Protein AF-A0A412KKR0-F1 (afdb_monomer_lite)

Structure (mmCIF, N/CA/C/O backbone):
data_AF-A0A412KKR0-F1
#
_entry.id   AF-A0A412KKR0-F1
#
loop_
_atom_site.group_PDB
_atom_site.id
_atom_site.type_symbol
_atom_site.label_atom_id
_atom_site.label_alt_id
_atom_site.label_comp_id
_atom_site.label_asym_id
_atom_site.label_entity_id
_atom_site.label_seq_id
_atom_site.pdbx_PDB_ins_code
_atom_site.Cartn_x
_atom_site.Cartn_y
_atom_site.Cartn_z
_atom_site.occupancy
_atom_site.B_iso_or_equiv
_atom_site.auth_seq_id
_atom_site.auth_comp_id
_atom_site.auth_asym_id
_atom_site.auth_atom_id
_atom_site.pdbx_PDB_model_num
ATOM 1 N N . MET A 1 1 ? 2.987 29.071 -10.015 1.00 32.66 1 MET A N 1
ATOM 2 C CA . MET A 1 1 ? 2.253 28.096 -9.187 1.00 32.66 1 MET A CA 1
ATOM 3 C C . MET A 1 1 ? 3.279 27.291 -8.427 1.00 32.66 1 MET A C 1
ATOM 5 O O . MET A 1 1 ? 4.051 26.559 -9.038 1.00 32.66 1 MET A O 1
ATOM 9 N N . ASP A 1 2 ? 3.352 27.561 -7.133 1.00 33.97 2 ASP A N 1
ATOM 10 C CA . ASP A 1 2 ? 4.391 27.112 -6.222 1.00 33.97 2 ASP A CA 1
ATOM 11 C C . ASP A 1 2 ? 4.512 25.592 -6.132 1.00 33.97 2 ASP A C 1
ATOM 13 O O . ASP A 1 2 ? 3.532 24.847 -6.213 1.00 33.97 2 ASP A O 1
ATOM 17 N N . ARG A 1 3 ? 5.767 25.151 -6.001 1.00 41.53 3 ARG A N 1
ATOM 18 C CA . ARG A 1 3 ? 6.169 23.766 -5.767 1.00 41.53 3 ARG A CA 1
ATOM 19 C C . ARG A 1 3 ? 5.465 23.287 -4.499 1.00 41.53 3 ARG A C 1
ATOM 21 O O . ARG A 1 3 ? 5.873 23.653 -3.404 1.00 41.53 3 ARG A O 1
ATOM 28 N N . LYS A 1 4 ? 4.385 22.520 -4.687 1.00 42.19 4 LYS A N 1
ATOM 29 C CA . LYS A 1 4 ? 3.651 21.818 -3.630 1.00 42.19 4 LYS A CA 1
ATOM 30 C C . LYS A 1 4 ? 4.657 21.191 -2.674 1.00 42.19 4 LYS A C 1
ATOM 32 O O . LYS A 1 4 ? 5.551 20.489 -3.142 1.00 42.19 4 LYS A O 1
ATOM 37 N N . GLU A 1 5 ? 4.488 21.460 -1.383 1.00 44.59 5 GLU A N 1
ATOM 38 C CA . GLU A 1 5 ? 5.182 20.769 -0.302 1.00 44.59 5 GLU A CA 1
ATOM 39 C C . GLU A 1 5 ? 5.270 19.280 -0.651 1.00 44.59 5 GLU A C 1
ATOM 41 O O . GLU A 1 5 ? 4.252 18.600 -0.823 1.00 44.59 5 GLU A O 1
ATOM 46 N N . GLU A 1 6 ? 6.494 18.795 -0.867 1.00 52.41 6 GLU A N 1
ATOM 47 C CA . GLU A 1 6 ? 6.760 17.373 -1.035 1.00 52.41 6 GLU A CA 1
ATOM 48 C C . GLU A 1 6 ? 6.427 16.725 0.309 1.00 52.41 6 GLU A C 1
ATOM 50 O O . GLU A 1 6 ? 7.259 16.662 1.211 1.00 52.41 6 GLU A O 1
ATOM 55 N N . TYR A 1 7 ? 5.173 16.299 0.474 1.00 55.97 7 TYR A N 1
ATOM 56 C CA . TYR A 1 7 ? 4.777 15.453 1.588 1.00 55.97 7 TYR A CA 1
ATOM 57 C C . TYR A 1 7 ? 5.663 14.214 1.534 1.00 55.97 7 TYR A C 1
ATOM 59 O O . TYR A 1 7 ? 5.464 13.333 0.696 1.00 55.97 7 TYR A O 1
ATOM 67 N N . LYS A 1 8 ? 6.673 14.178 2.403 1.00 64.31 8 LYS A N 1
ATOM 68 C CA . LYS A 1 8 ? 7.552 13.032 2.566 1.00 64.31 8 LYS A CA 1
ATOM 69 C C . LYS A 1 8 ? 6.696 11.883 3.083 1.00 64.31 8 LYS A C 1
ATOM 71 O O . LYS A 1 8 ? 6.265 11.877 4.232 1.00 64.31 8 LYS A O 1
ATOM 76 N N . ILE A 1 9 ? 6.370 10.957 2.196 1.00 75.69 9 ILE A N 1
ATOM 77 C CA . ILE A 1 9 ? 5.611 9.763 2.543 1.00 75.69 9 ILE A CA 1
ATOM 78 C C . ILE A 1 9 ? 6.614 8.759 3.087 1.00 75.69 9 ILE A C 1
ATOM 80 O O . ILE A 1 9 ? 7.559 8.389 2.396 1.00 75.69 9 ILE A O 1
ATOM 84 N N . GLU A 1 10 ? 6.423 8.357 4.341 1.00 84.38 10 GLU A N 1
ATOM 85 C CA . GLU A 1 10 ? 7.290 7.366 4.964 1.00 84.38 10 GLU A CA 1
ATOM 86 C C . GLU A 1 10 ? 7.245 6.039 4.209 1.00 84.38 10 GLU A C 1
ATOM 88 O O . GLU A 1 10 ? 6.179 5.562 3.791 1.00 84.38 10 GLU A O 1
ATOM 93 N N . ASN A 1 11 ? 8.421 5.425 4.094 1.00 88.19 11 ASN A N 1
ATOM 94 C CA . ASN A 1 11 ? 8.540 4.076 3.583 1.00 88.19 11 ASN A CA 1
ATOM 95 C C . ASN A 1 11 ? 7.870 3.103 4.551 1.00 88.19 11 ASN A C 1
ATOM 97 O O . ASN A 1 11 ? 8.144 3.093 5.751 1.00 88.19 11 ASN A O 1
ATOM 101 N N . LEU A 1 12 ? 6.991 2.273 4.000 1.00 93.69 12 LEU A N 1
ATOM 102 C CA . LEU A 1 12 ? 6.396 1.145 4.696 1.00 93.69 12 LEU A CA 1
ATOM 103 C C . LEU A 1 12 ? 7.019 -0.140 4.174 1.00 93.69 12 LEU A C 1
ATOM 105 O O . LEU A 1 12 ? 7.372 -0.230 2.996 1.00 93.69 12 LEU A O 1
ATOM 109 N N . THR A 1 13 ? 7.089 -1.154 5.031 1.00 95.62 13 THR A N 1
ATOM 110 C CA . THR A 1 13 ? 7.453 -2.495 4.570 1.00 95.62 13 THR A CA 1
ATOM 111 C C . THR A 1 13 ? 6.380 -3.041 3.631 1.00 95.62 13 THR A C 1
ATOM 113 O O . THR A 1 13 ? 5.199 -2.703 3.763 1.00 95.62 13 THR A O 1
ATOM 116 N N . MET A 1 14 ? 6.745 -3.948 2.723 1.00 95.62 14 MET A N 1
ATOM 117 C CA . MET A 1 14 ? 5.781 -4.628 1.848 1.00 95.62 14 MET A CA 1
ATOM 118 C C . MET A 1 14 ? 4.661 -5.290 2.659 1.00 95.62 14 MET A C 1
ATOM 120 O O . MET A 1 14 ? 3.494 -5.259 2.276 1.00 95.62 14 MET A O 1
ATOM 124 N N . LEU A 1 15 ? 5.004 -5.815 3.836 1.00 96.50 15 LEU A N 1
ATOM 125 C CA . LEU A 1 15 ? 4.060 -6.424 4.765 1.00 96.50 15 LEU A CA 1
ATOM 126 C C . LEU A 1 15 ? 3.0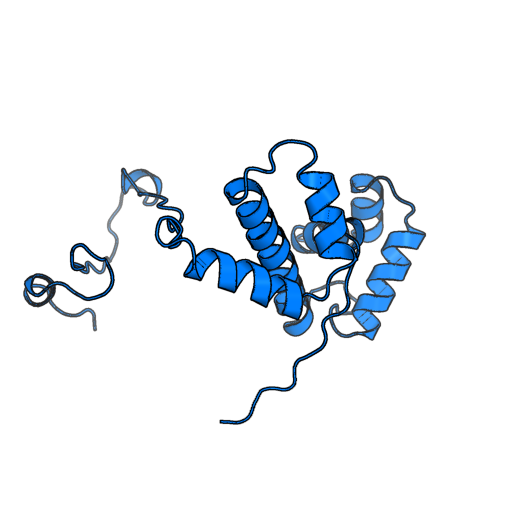89 -5.402 5.385 1.00 96.50 15 LEU A C 1
ATOM 128 O O . LEU A 1 15 ? 1.894 -5.665 5.481 1.00 96.50 15 LEU A O 1
ATOM 132 N N . GLN A 1 16 ? 3.571 -4.218 5.765 1.00 97.25 16 GLN A N 1
ATOM 133 C CA . GLN A 1 16 ? 2.716 -3.133 6.259 1.00 97.25 16 GLN A CA 1
ATOM 134 C C . GLN A 1 16 ? 1.774 -2.606 5.172 1.00 97.25 16 GLN A C 1
ATOM 136 O O . GLN A 1 16 ? 0.594 -2.374 5.438 1.00 97.25 16 GLN A O 1
ATOM 141 N N . ILE A 1 17 ? 2.265 -2.470 3.936 1.00 96.81 17 ILE A N 1
ATOM 142 C CA . ILE A 1 17 ? 1.428 -2.108 2.785 1.00 96.81 17 ILE A CA 1
ATOM 143 C C . ILE A 1 17 ? 0.365 -3.188 2.559 1.00 96.81 17 ILE A C 1
ATOM 145 O O . ILE A 1 17 ? -0.807 -2.861 2.370 1.00 96.81 17 ILE A O 1
ATOM 149 N N . GLN A 1 18 ? 0.736 -4.467 2.671 1.00 97.06 18 GLN A N 1
ATOM 150 C CA . GLN A 1 18 ? -0.203 -5.581 2.569 1.00 97.06 18 GLN A CA 1
ATOM 151 C C . GLN A 1 18 ? -1.307 -5.505 3.633 1.00 97.06 18 GLN A C 1
ATOM 153 O O . GLN A 1 18 ? -2.469 -5.739 3.304 1.00 97.06 18 GLN A O 1
ATOM 158 N N . TYR A 1 19 ? -1.000 -5.117 4.877 1.00 98.19 19 TYR A N 1
ATOM 159 C CA . TYR A 1 19 ? -2.034 -4.914 5.900 1.00 98.19 19 TYR A CA 1
ATOM 160 C C . TYR A 1 19 ? -3.073 -3.876 5.467 1.00 98.19 19 TYR A C 1
ATOM 162 O O . TYR A 1 19 ? -4.268 -4.105 5.639 1.00 98.19 19 TYR A O 1
ATOM 170 N N . LEU A 1 20 ? -2.633 -2.754 4.887 1.00 97.44 20 LEU A N 1
ATOM 171 C CA . LEU A 1 20 ? -3.528 -1.699 4.403 1.00 97.44 20 LEU A CA 1
ATOM 172 C C . LEU A 1 20 ? -4.345 -2.154 3.188 1.00 97.44 20 LEU A C 1
ATOM 174 O O . LEU A 1 20 ? -5.541 -1.875 3.120 1.00 97.44 20 LEU A O 1
ATOM 178 N N . ILE A 1 21 ? -3.732 -2.888 2.254 1.00 97.06 21 ILE A N 1
ATOM 179 C CA . ILE A 1 21 ? -4.429 -3.470 1.098 1.00 97.06 21 ILE A CA 1
ATOM 180 C C . ILE A 1 21 ? -5.536 -4.417 1.567 1.00 97.06 21 ILE A C 1
ATOM 182 O O . ILE A 1 21 ? -6.665 -4.332 1.086 1.00 97.06 21 ILE A O 1
ATOM 186 N N . GLU A 1 22 ? -5.233 -5.308 2.512 1.00 97.06 22 GLU A N 1
ATOM 187 C CA . GLU A 1 22 ? -6.216 -6.247 3.048 1.00 97.06 22 GLU A CA 1
ATOM 188 C C . GLU A 1 22 ? -7.303 -5.537 3.851 1.00 97.06 22 GLU A C 1
ATOM 190 O O . GLU A 1 22 ? -8.481 -5.826 3.660 1.00 97.06 22 GLU A O 1
ATOM 195 N N . LEU A 1 23 ? -6.947 -4.533 4.656 1.00 97.31 23 LEU A N 1
ATOM 196 C CA . LEU A 1 23 ? -7.923 -3.698 5.353 1.00 97.31 23 LEU A CA 1
ATOM 197 C C . LEU A 1 23 ? -8.870 -2.984 4.380 1.00 97.31 23 LEU A C 1
ATOM 199 O O . LEU A 1 23 ? -10.067 -2.885 4.653 1.00 97.31 23 LEU A O 1
ATOM 203 N N . ASN A 1 24 ? -8.359 -2.505 3.243 1.00 95.69 24 ASN A N 1
ATOM 204 C CA . ASN A 1 24 ? -9.145 -1.810 2.225 1.00 95.69 24 ASN A CA 1
ATOM 205 C C . ASN A 1 24 ? -10.131 -2.735 1.490 1.00 95.69 24 ASN A C 1
ATOM 207 O O . ASN A 1 24 ? -11.138 -2.254 0.982 1.00 95.69 24 ASN A O 1
ATOM 211 N N . LYS A 1 25 ? -9.873 -4.048 1.450 1.00 94.31 25 LYS A N 1
ATOM 212 C CA . LYS A 1 25 ? -10.785 -5.044 0.857 1.00 94.31 25 LYS A CA 1
ATOM 213 C C . LYS A 1 25 ? -11.930 -5.449 1.791 1.00 94.31 25 LYS A C 1
ATOM 215 O O . LYS A 1 25 ? -12.901 -6.040 1.333 1.00 94.31 25 LYS A O 1
ATOM 220 N N . LEU A 1 26 ? -11.816 -5.187 3.094 1.00 93.00 26 LEU A N 1
ATOM 221 C CA . LEU A 1 26 ? -12.836 -5.574 4.068 1.00 93.00 26 LEU A CA 1
ATOM 222 C C . LEU A 1 26 ? -13.999 -4.576 4.076 1.00 93.00 26 LEU A C 1
ATOM 224 O O . LEU A 1 26 ? -13.803 -3.407 4.406 1.00 93.00 26 LEU A O 1
ATOM 228 N N . GLU A 1 27 ? -15.214 -5.060 3.820 1.00 84.06 27 GLU A N 1
ATOM 229 C CA . GLU A 1 27 ? -16.450 -4.272 3.956 1.00 84.06 27 GLU A CA 1
ATOM 230 C C . GLU A 1 27 ? -16.766 -3.929 5.418 1.00 84.06 27 GLU A C 1
ATOM 232 O O . GLU A 1 27 ? -17.259 -2.848 5.724 1.00 84.06 27 GLU A O 1
ATOM 237 N N . LYS A 1 28 ? -16.463 -4.846 6.346 1.00 85.56 28 LYS A N 1
ATOM 238 C CA . LYS A 1 28 ? -16.689 -4.672 7.787 1.00 85.56 28 LYS A CA 1
ATOM 239 C C . LYS A 1 28 ? -15.359 -4.676 8.528 1.00 85.56 28 LYS A C 1
ATOM 241 O O . LYS A 1 28 ? -14.575 -5.612 8.396 1.00 85.56 28 LYS A O 1
ATOM 246 N N . LYS A 1 29 ? -15.125 -3.657 9.359 1.00 88.44 29 LYS A N 1
ATOM 247 C CA . LYS A 1 29 ? -13.864 -3.503 10.110 1.00 88.44 29 LYS A CA 1
ATOM 248 C C . LYS A 1 29 ? -13.831 -4.257 11.444 1.00 88.44 29 LYS A C 1
ATOM 250 O O . LYS A 1 29 ? -12.764 -4.470 12.022 1.00 88.44 29 LYS A O 1
ATOM 255 N N . LYS A 1 30 ? -14.984 -4.725 11.937 1.00 89.06 30 LYS A N 1
ATOM 256 C CA . LYS A 1 30 ? -15.067 -5.514 13.175 1.00 89.06 30 LYS A CA 1
ATOM 257 C C . LYS A 1 30 ? -14.275 -6.818 13.022 1.00 89.06 30 LYS A C 1
ATOM 259 O O . LYS A 1 30 ? -14.606 -7.652 12.190 1.00 89.06 30 LYS A O 1
ATOM 264 N N . GLY A 1 31 ? -13.242 -6.996 13.844 1.00 91.12 31 GLY A N 1
ATOM 265 C CA . GLY A 1 31 ? -12.361 -8.169 13.784 1.00 91.12 31 GLY A CA 1
ATOM 266 C C . GLY A 1 31 ? -11.278 -8.112 12.697 1.00 91.12 31 GLY A C 1
ATOM 267 O O . GLY A 1 31 ? -10.517 -9.073 12.575 1.00 91.12 31 GLY A O 1
ATOM 268 N N . ALA A 1 32 ? -11.151 -6.997 11.965 1.00 94.50 32 ALA A N 1
ATOM 269 C CA . ALA A 1 32 ? -10.199 -6.846 10.863 1.00 94.50 32 ALA A CA 1
ATOM 270 C C . ALA A 1 32 ? -8.755 -7.160 11.274 1.00 94.50 32 ALA A C 1
ATOM 272 O O . ALA A 1 32 ? -8.070 -7.902 10.579 1.00 94.50 32 ALA A O 1
ATOM 273 N N . VAL A 1 33 ? -8.307 -6.676 12.438 1.00 96.06 33 VAL A N 1
ATOM 274 C CA . VAL A 1 33 ? -6.938 -6.909 12.933 1.00 96.06 33 VAL A CA 1
ATOM 275 C C . VAL A 1 33 ? -6.630 -8.402 13.056 1.00 96.06 33 VAL A C 1
ATOM 277 O O . VAL A 1 33 ? -5.582 -8.854 12.605 1.00 96.06 33 VAL A O 1
ATOM 280 N N . ARG A 1 34 ? -7.558 -9.188 13.619 1.00 96.06 34 ARG A N 1
ATOM 281 C CA . ARG A 1 34 ? -7.399 -10.642 13.764 1.00 96.06 34 ARG A CA 1
ATOM 282 C C . ARG A 1 34 ? -7.366 -11.335 12.403 1.00 96.06 34 ARG A C 1
ATOM 284 O O . ARG A 1 34 ? -6.524 -12.202 12.196 1.00 96.06 34 ARG A O 1
ATOM 291 N N . MET A 1 35 ? -8.257 -10.949 11.491 1.00 95.88 35 MET A N 1
ATOM 292 C CA . MET A 1 35 ? -8.320 -11.531 10.147 1.00 95.88 35 MET A CA 1
ATOM 293 C C . MET A 1 35 ? -7.050 -11.243 9.342 1.00 95.88 35 MET A C 1
ATOM 295 O O . MET A 1 35 ? -6.487 -12.150 8.737 1.00 95.88 35 MET A O 1
ATOM 299 N N . ILE A 1 36 ? -6.574 -9.998 9.372 1.00 97.06 36 ILE A N 1
ATOM 300 C CA . ILE A 1 36 ? -5.365 -9.570 8.660 1.00 97.06 36 ILE A CA 1
ATOM 301 C C . ILE A 1 36 ? -4.129 -10.234 9.264 1.00 97.06 36 ILE A C 1
ATOM 303 O O . ILE A 1 36 ? -3.293 -10.736 8.521 1.00 97.06 36 ILE A O 1
ATOM 307 N N . ALA A 1 37 ? -4.037 -10.318 10.594 1.00 97.12 37 ALA A N 1
ATOM 308 C CA . ALA A 1 37 ? -2.946 -11.021 11.264 1.00 97.12 37 ALA A CA 1
ATOM 309 C C . ALA A 1 37 ? -2.865 -12.495 10.835 1.00 97.12 37 ALA A C 1
ATOM 311 O O . ALA A 1 37 ? -1.795 -12.962 10.451 1.00 97.12 37 ALA A O 1
ATOM 312 N N . ALA A 1 38 ? -4.006 -13.194 10.809 1.00 95.81 38 ALA A N 1
ATOM 313 C CA . ALA A 1 38 ? -4.078 -14.571 10.328 1.00 95.81 38 ALA A CA 1
ATOM 314 C C . ALA A 1 38 ? -3.686 -14.687 8.845 1.00 95.81 38 ALA A C 1
ATOM 316 O O . ALA A 1 38 ? -2.887 -15.547 8.488 1.00 95.81 38 ALA A O 1
ATOM 317 N N . LYS A 1 39 ? -4.196 -13.794 7.985 1.00 95.31 39 LYS A N 1
ATOM 318 C CA . LYS A 1 39 ? -3.917 -13.807 6.540 1.00 95.31 39 LYS A CA 1
ATOM 319 C C . LYS A 1 39 ? -2.452 -13.523 6.210 1.00 95.31 39 LYS A C 1
ATOM 321 O O . LYS A 1 39 ? -1.920 -14.086 5.260 1.00 95.31 39 LYS A O 1
ATOM 326 N N . CYS A 1 40 ? -1.809 -12.655 6.981 1.00 94.31 40 CYS A N 1
ATOM 327 C CA . CYS A 1 40 ? -0.413 -12.284 6.784 1.00 94.31 40 CYS A CA 1
ATOM 328 C C . CYS A 1 40 ? 0.571 -13.142 7.596 1.00 94.31 40 CYS A C 1
ATOM 330 O O . CYS A 1 40 ? 1.770 -12.897 7.513 1.00 94.31 40 CYS A O 1
ATOM 332 N N . GLY A 1 41 ? 0.095 -14.122 8.375 1.00 94.94 41 GLY A N 1
ATOM 333 C CA . GLY A 1 41 ? 0.952 -15.019 9.159 1.00 94.94 41 GLY A CA 1
ATOM 334 C C . GLY A 1 41 ? 1.718 -14.322 10.289 1.00 94.94 41 GLY A C 1
ATOM 335 O O . GLY A 1 41 ? 2.856 -14.685 10.575 1.00 94.94 41 GLY A O 1
ATOM 336 N N . VAL A 1 42 ? 1.123 -13.303 10.914 1.00 96.38 42 VAL A N 1
ATOM 337 C CA . VAL A 1 42 ? 1.764 -12.471 11.948 1.00 96.38 42 VAL A CA 1
ATOM 338 C C . VAL A 1 42 ? 0.942 -12.389 13.227 1.00 96.38 42 VAL A C 1
ATOM 340 O O . VAL A 1 42 ? -0.239 -12.733 13.268 1.00 96.38 42 VAL A O 1
ATOM 343 N N . ASN A 1 43 ? 1.550 -11.861 14.287 1.00 95.88 43 ASN A N 1
ATOM 344 C CA . ASN A 1 43 ? 0.867 -11.676 15.558 1.00 95.88 43 ASN A CA 1
ATOM 345 C C . ASN A 1 43 ? -0.117 -10.499 15.509 1.00 95.88 43 ASN A C 1
ATOM 347 O O . ASN A 1 43 ? 0.180 -9.428 14.976 1.00 95.88 43 ASN A O 1
ATOM 351 N N . HIS A 1 44 ? -1.262 -10.659 16.182 1.00 96.19 44 HIS A N 1
ATOM 352 C CA . HIS A 1 44 ? -2.287 -9.616 16.321 1.00 96.19 44 HIS A CA 1
ATOM 353 C C . HIS A 1 44 ? -1.711 -8.282 16.825 1.00 96.19 44 HIS A C 1
ATOM 355 O O . HIS A 1 44 ? -2.085 -7.213 16.348 1.00 96.19 44 HIS A O 1
ATOM 361 N N . SER A 1 45 ? -0.776 -8.336 17.778 1.00 96.81 45 SER A N 1
ATOM 362 C CA . SER A 1 45 ? -0.127 -7.152 18.351 1.00 96.81 45 SER A CA 1
ATOM 363 C C . SER A 1 45 ? 0.682 -6.352 17.326 1.00 96.81 45 SER A C 1
ATOM 365 O O . SER A 1 45 ? 0.700 -5.126 17.409 1.00 96.81 45 SER A O 1
ATOM 367 N N . GLN A 1 46 ? 1.305 -7.008 16.342 1.00 97.50 46 GLN A N 1
ATOM 368 C CA . GLN A 1 46 ? 2.073 -6.332 15.293 1.00 97.50 46 GLN A CA 1
ATOM 369 C C . GLN A 1 46 ? 1.150 -5.520 14.379 1.00 97.50 46 GLN A C 1
ATOM 371 O O . GLN A 1 46 ? 1.407 -4.339 14.147 1.00 97.50 46 GLN A O 1
ATOM 376 N N . VAL A 1 47 ? 0.046 -6.125 13.926 1.00 97.81 47 VAL A N 1
ATOM 377 C CA . VAL A 1 47 ? -0.958 -5.447 13.087 1.00 97.81 47 VAL A CA 1
ATOM 378 C C . VAL A 1 47 ? -1.641 -4.323 13.866 1.00 97.81 47 VAL A C 1
ATOM 380 O O . VAL A 1 47 ? -1.751 -3.204 13.375 1.00 97.81 47 VAL A O 1
ATOM 383 N N . SER A 1 48 ? -2.033 -4.586 15.117 1.00 97.38 48 SER A N 1
ATOM 384 C CA . SER A 1 48 ? -2.680 -3.593 15.979 1.00 97.38 48 SER A CA 1
ATOM 385 C C . SER A 1 48 ? -1.793 -2.375 16.235 1.00 97.38 48 SER A C 1
ATOM 387 O O . SER A 1 48 ? -2.282 -1.250 16.167 1.00 97.38 48 SER A O 1
ATOM 389 N N . ARG A 1 49 ? -0.497 -2.579 16.514 1.00 98.12 49 ARG A N 1
ATOM 390 C CA . ARG A 1 49 ? 0.457 -1.481 16.726 1.00 98.12 49 ARG A CA 1
ATOM 391 C C . ARG A 1 49 ? 0.611 -0.637 15.464 1.00 98.12 49 ARG A C 1
ATOM 393 O O . ARG A 1 49 ? 0.638 0.585 15.557 1.00 98.12 49 ARG A O 1
ATOM 400 N N . PHE A 1 50 ? 0.690 -1.282 14.303 1.00 98.00 50 PHE A N 1
ATOM 401 C CA . PHE A 1 50 ? 0.801 -0.579 13.031 1.00 98.00 50 PHE A CA 1
ATOM 402 C C . PHE A 1 50 ? -0.450 0.252 12.716 1.00 98.00 50 PHE A C 1
ATOM 404 O O . PHE A 1 50 ? -0.324 1.434 12.420 1.00 98.00 50 PHE A O 1
ATOM 411 N N . PHE A 1 51 ? -1.657 -0.304 12.859 1.00 97.81 51 PHE A N 1
ATOM 412 C CA . PHE A 1 51 ? -2.877 0.477 12.627 1.00 97.81 51 PHE A CA 1
ATOM 413 C C . PHE A 1 51 ? -3.054 1.616 13.623 1.00 97.81 51 PHE A C 1
ATOM 415 O O . PHE A 1 51 ? -3.518 2.678 13.224 1.00 97.81 51 PHE A O 1
ATOM 422 N N . LYS A 1 52 ? -2.623 1.449 14.879 1.00 97.81 52 LYS A N 1
ATOM 423 C CA . LYS A 1 52 ? -2.597 2.560 15.835 1.00 97.81 52 LYS A CA 1
ATOM 424 C C . LYS A 1 52 ? -1.718 3.713 15.334 1.00 97.81 52 LYS A C 1
ATOM 426 O O . LYS A 1 52 ? -2.177 4.848 15.340 1.00 97.81 52 LYS A O 1
ATOM 431 N N . LYS A 1 53 ? -0.522 3.415 14.811 1.00 97.00 53 LYS A N 1
ATOM 432 C CA . LYS A 1 53 ? 0.341 4.417 14.161 1.00 97.00 53 LYS A CA 1
ATOM 433 C C . LYS A 1 53 ? -0.376 5.092 12.979 1.00 97.00 53 LYS A C 1
ATOM 435 O O . LYS A 1 53 ? -0.380 6.311 12.887 1.00 97.00 53 LYS A O 1
ATOM 440 N N . CYS A 1 54 ? -1.044 4.327 12.112 1.00 96.56 54 CYS A N 1
ATOM 441 C CA . CYS A 1 54 ? -1.799 4.898 10.988 1.00 96.56 54 CYS A CA 1
ATOM 442 C C . CYS A 1 54 ? -2.956 5.812 11.430 1.00 96.56 54 CYS A C 1
ATOM 444 O O . CYS A 1 54 ? -3.274 6.763 10.719 1.00 96.56 54 CYS A O 1
ATOM 446 N N . ILE A 1 55 ? -3.586 5.537 12.576 1.00 96.94 55 ILE A N 1
ATOM 447 C CA . ILE A 1 55 ? -4.607 6.417 13.165 1.00 96.94 55 ILE A CA 1
ATOM 448 C C . ILE A 1 55 ? -3.966 7.717 13.661 1.00 96.94 55 ILE A C 1
ATOM 450 O O . ILE A 1 55 ? -4.447 8.798 13.337 1.00 96.94 55 ILE A O 1
ATOM 454 N N . GLU A 1 56 ? -2.851 7.620 14.389 1.00 96.44 56 GLU A N 1
ATOM 455 C CA . GLU A 1 56 ? -2.095 8.776 14.897 1.00 96.44 56 GLU A CA 1
ATOM 456 C C . GLU A 1 56 ? -1.595 9.689 13.758 1.00 96.44 56 GLU A C 1
ATOM 458 O O . GLU A 1 56 ? -1.573 10.909 13.898 1.00 96.44 56 GLU A O 1
ATOM 463 N N . GLU A 1 57 ? -1.265 9.115 12.599 1.00 93.75 57 GLU A N 1
ATOM 464 C CA . GLU A 1 57 ? -0.855 9.840 11.387 1.00 93.75 57 GLU A CA 1
ATOM 465 C C . GLU A 1 57 ? -2.029 10.340 10.522 1.00 93.75 57 GLU A C 1
ATOM 467 O O . GLU A 1 57 ? -1.817 10.917 9.447 1.00 93.75 57 GLU A O 1
ATOM 472 N N . GLY A 1 58 ? -3.271 10.098 10.952 1.00 95.06 58 GLY A N 1
ATOM 473 C CA . GLY A 1 58 ? -4.481 10.503 10.238 1.00 95.06 58 GLY A CA 1
ATOM 474 C C . GLY A 1 58 ? -4.705 9.768 8.913 1.00 95.06 58 GLY A C 1
ATOM 475 O O . GLY A 1 58 ? -5.409 10.279 8.040 1.00 95.06 58 GLY A O 1
ATOM 476 N N . GLU A 1 59 ? -4.102 8.592 8.716 1.00 95.44 59 GLU A N 1
ATOM 477 C CA . GLU A 1 59 ? -4.375 7.715 7.568 1.00 95.44 59 GLU A CA 1
ATOM 478 C C . GLU A 1 59 ? -5.642 6.870 7.788 1.00 95.44 59 GLU A C 1
ATOM 480 O O . GLU A 1 59 ? -6.361 6.565 6.834 1.00 95.44 59 GLU A O 1
ATOM 485 N N . LEU A 1 60 ? -5.937 6.519 9.041 1.00 97.19 60 LEU A N 1
ATOM 486 C CA . LEU A 1 60 ? -7.120 5.754 9.436 1.00 97.19 60 LEU A CA 1
ATOM 487 C C . LEU A 1 60 ? -7.920 6.487 10.519 1.00 97.19 60 LEU A C 1
ATOM 489 O O . LEU A 1 60 ? -7.366 7.236 11.318 1.00 97.19 60 LEU A O 1
ATOM 493 N N . THR A 1 61 ? -9.223 6.235 10.575 1.00 96.69 61 THR A N 1
ATOM 494 C CA . THR A 1 61 ? -10.076 6.589 11.717 1.00 96.69 61 THR A CA 1
ATOM 495 C C . THR A 1 61 ? -9.941 5.553 12.838 1.00 96.69 61 THR A C 1
ATOM 497 O O . THR A 1 61 ? -9.451 4.442 12.622 1.00 96.69 61 THR A O 1
ATOM 500 N N . GLU A 1 62 ? -10.458 5.855 14.033 1.00 95.06 62 GLU A N 1
ATOM 501 C CA . GLU A 1 62 ? -10.528 4.879 15.137 1.00 95.06 62 GLU A CA 1
ATOM 502 C C . GLU A 1 62 ? -11.322 3.609 14.7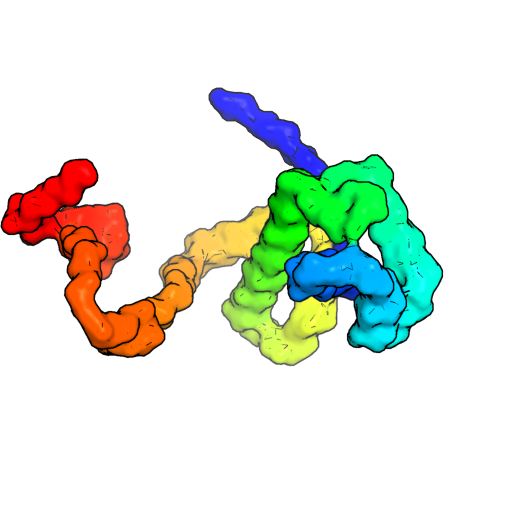78 1.00 95.06 62 GLU A C 1
ATOM 504 O O . GLU A 1 62 ? -11.049 2.530 15.304 1.00 95.06 62 GLU A O 1
ATOM 509 N N . SER A 1 63 ? -12.269 3.713 13.839 1.00 94.25 63 SER A N 1
ATOM 510 C CA . SER A 1 63 ? -13.036 2.586 13.295 1.00 94.25 63 SER A CA 1
ATOM 511 C C . SER A 1 63 ? -12.289 1.775 12.227 1.00 94.25 63 SER A C 1
ATOM 513 O O . SER A 1 63 ? -12.844 0.801 11.720 1.00 94.25 63 SER A O 1
ATOM 515 N N . LEU A 1 64 ? -11.027 2.114 11.930 1.00 95.75 64 LEU A N 1
ATOM 516 C CA . LEU A 1 64 ? -10.195 1.530 10.868 1.00 95.75 64 LEU A CA 1
ATOM 517 C C . LEU A 1 64 ? -10.727 1.779 9.449 1.00 95.75 64 LEU A C 1
ATOM 519 O O . LEU A 1 64 ? -10.472 0.990 8.533 1.00 95.75 64 LEU A O 1
ATOM 523 N N . ASP A 1 65 ? -11.445 2.881 9.259 1.00 95.88 65 ASP A N 1
ATOM 524 C CA . ASP A 1 65 ? -11.816 3.364 7.935 1.00 95.88 65 ASP A CA 1
ATOM 525 C C . ASP A 1 65 ? -10.724 4.285 7.396 1.00 95.88 65 ASP A C 1
ATOM 527 O O . ASP A 1 65 ? -10.070 5.012 8.145 1.00 95.88 65 ASP A O 1
ATOM 531 N N . PHE A 1 66 ? -10.496 4.242 6.085 1.00 96.06 66 PHE A N 1
ATOM 532 C CA . PHE A 1 66 ? -9.506 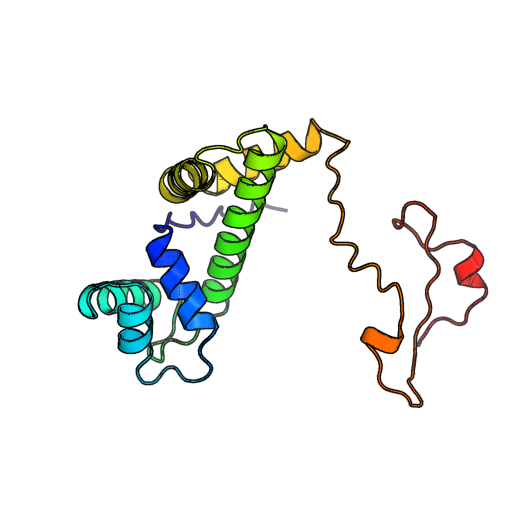5.111 5.459 1.00 96.06 66 PHE A CA 1
ATOM 533 C C . PHE A 1 66 ? -10.011 6.548 5.431 1.00 96.06 66 PHE A C 1
ATOM 535 O O . PHE A 1 66 ? -11.112 6.820 4.955 1.00 96.06 66 PHE A O 1
ATOM 542 N N . THR A 1 67 ? -9.166 7.475 5.873 1.00 96.19 67 THR A N 1
ATOM 543 C CA . THR A 1 67 ? -9.364 8.893 5.568 1.00 96.19 67 THR A CA 1
ATOM 544 C C . THR A 1 67 ? -9.046 9.145 4.093 1.00 96.19 67 THR A C 1
ATOM 546 O O . THR A 1 67 ? -8.394 8.328 3.436 1.00 96.19 67 THR A O 1
ATOM 549 N N . GLU A 1 68 ? -9.437 10.299 3.554 1.00 94.31 68 GLU A N 1
ATOM 550 C CA . GLU A 1 68 ? -9.069 10.679 2.184 1.00 94.31 68 GLU A CA 1
ATOM 551 C C . GLU A 1 68 ? -7.541 10.689 1.985 1.00 94.31 68 GLU A C 1
ATOM 553 O O . GLU A 1 68 ? -7.021 10.156 1.001 1.00 94.31 68 GLU A O 1
ATOM 558 N N . ASN A 1 69 ? -6.797 11.215 2.965 1.00 91.75 69 ASN A N 1
ATOM 559 C CA . ASN A 1 69 ? -5.336 11.212 2.943 1.00 91.75 69 ASN A CA 1
ATOM 560 C C . ASN A 1 69 ? -4.764 9.787 2.988 1.00 91.75 69 ASN A C 1
ATOM 562 O O . ASN A 1 69 ? -3.871 9.460 2.204 1.00 91.75 69 ASN A O 1
ATOM 566 N N . GLY A 1 70 ? -5.287 8.929 3.870 1.00 94.12 70 GLY A N 1
ATOM 567 C CA . GLY A 1 70 ? -4.863 7.534 3.962 1.00 94.12 70 GLY A CA 1
ATOM 568 C C . GLY A 1 70 ? -5.137 6.758 2.681 1.00 94.12 70 GLY A C 1
ATOM 569 O O . GLY A 1 70 ? -4.269 6.024 2.206 1.00 94.12 70 GLY A O 1
ATOM 570 N N . LYS A 1 71 ? -6.303 6.981 2.065 1.00 95.06 71 LYS A N 1
ATOM 571 C CA . LYS A 1 71 ? -6.663 6.368 0.787 1.00 95.06 71 LYS A CA 1
ATOM 572 C C . LYS A 1 71 ? -5.717 6.811 -0.327 1.00 95.06 71 LYS A C 1
ATOM 574 O O . LYS A 1 71 ? -5.132 5.966 -1.001 1.00 95.06 71 LYS A O 1
ATOM 579 N N . ARG A 1 72 ? -5.462 8.119 -0.437 1.00 92.50 72 ARG A N 1
ATOM 580 C CA . ARG A 1 72 ? -4.504 8.684 -1.398 1.00 92.50 72 ARG A CA 1
ATOM 581 C C . ARG A 1 72 ? -3.100 8.098 -1.229 1.00 92.50 72 ARG A C 1
ATOM 583 O O . ARG A 1 72 ? -2.455 7.755 -2.219 1.00 92.50 72 ARG A O 1
ATOM 590 N N . LYS A 1 73 ? -2.618 7.968 0.012 1.00 93.62 73 LYS A N 1
ATOM 591 C CA . LYS A 1 73 ? -1.310 7.363 0.306 1.00 93.62 73 LYS A CA 1
ATOM 592 C C . LYS A 1 73 ? -1.275 5.876 -0.054 1.00 93.62 73 LYS A C 1
ATOM 594 O O . LYS A 1 73 ? -0.298 5.434 -0.653 1.00 93.62 73 LYS A O 1
ATOM 599 N N . LEU A 1 74 ? -2.319 5.108 0.269 1.00 94.50 74 LEU A N 1
ATOM 600 C CA . LEU A 1 74 ? -2.413 3.693 -0.103 1.00 94.50 74 LEU A CA 1
ATOM 601 C C . LEU A 1 74 ? -2.396 3.509 -1.625 1.00 94.50 74 LEU A C 1
ATOM 603 O O . LEU A 1 74 ? -1.631 2.688 -2.131 1.00 94.50 74 LEU A O 1
ATOM 607 N N . ASP A 1 75 ? -3.186 4.297 -2.350 1.00 93.00 75 ASP A N 1
ATOM 608 C CA . ASP A 1 75 ? -3.255 4.227 -3.809 1.00 93.00 75 ASP A CA 1
ATOM 609 C C . ASP A 1 75 ? -1.900 4.584 -4.442 1.00 93.00 75 ASP A C 1
ATOM 611 O O . ASP A 1 75 ? -1.456 3.929 -5.387 1.00 93.00 75 ASP A O 1
ATOM 615 N N . TRP A 1 76 ? -1.186 5.567 -3.882 1.00 91.25 76 TRP A N 1
ATOM 616 C CA . TRP A 1 76 ? 0.161 5.915 -4.335 1.00 91.25 76 TRP A CA 1
ATOM 617 C C . TRP A 1 76 ? 1.189 4.815 -4.051 1.00 91.25 76 TRP A C 1
ATOM 619 O O . TRP A 1 76 ? 1.983 4.493 -4.935 1.00 91.25 76 TRP A O 1
ATOM 629 N N . ARG A 1 77 ? 1.137 4.177 -2.872 1.00 93.50 77 ARG A N 1
ATOM 630 C CA . ARG A 1 77 ? 1.978 3.013 -2.537 1.00 93.50 77 ARG A CA 1
ATOM 631 C C . ARG A 1 77 ? 1.735 1.858 -3.515 1.00 93.50 77 ARG A C 1
ATOM 633 O O . ARG A 1 77 ? 2.685 1.333 -4.088 1.00 93.50 77 ARG A O 1
ATOM 640 N N . CYS A 1 78 ? 0.470 1.527 -3.789 1.00 93.94 78 CYS A N 1
ATOM 641 C CA . CYS A 1 78 ? 0.099 0.488 -4.757 1.00 93.94 78 CYS A CA 1
ATOM 642 C C . CYS A 1 78 ? 0.577 0.828 -6.174 1.00 93.94 78 CYS A C 1
ATOM 644 O O . CYS A 1 78 ? 1.127 -0.025 -6.874 1.00 93.94 78 CYS A O 1
ATOM 646 N N . LYS A 1 79 ? 0.404 2.087 -6.593 1.00 92.69 79 LYS A N 1
ATOM 647 C CA . LYS A 1 79 ? 0.902 2.571 -7.882 1.00 92.69 79 LYS A CA 1
ATOM 648 C C . LYS A 1 79 ? 2.418 2.422 -7.977 1.00 92.69 79 LYS A C 1
ATOM 650 O O . LYS A 1 79 ? 2.889 1.970 -9.013 1.00 92.69 79 LYS A O 1
ATOM 655 N N . MET A 1 80 ? 3.163 2.781 -6.931 1.00 92.81 80 MET A N 1
ATOM 656 C CA . MET A 1 80 ? 4.622 2.688 -6.949 1.00 92.81 80 MET A CA 1
ATOM 657 C C . MET A 1 80 ? 5.098 1.241 -7.046 1.00 92.81 80 MET A C 1
ATOM 659 O O . MET A 1 80 ? 5.967 0.954 -7.859 1.00 92.81 80 MET A O 1
ATOM 663 N N . ILE A 1 81 ? 4.490 0.322 -6.287 1.00 94.69 81 ILE A N 1
ATOM 664 C CA . ILE A 1 81 ? 4.795 -1.115 -6.374 1.00 94.69 81 ILE A CA 1
ATOM 665 C C . ILE A 1 81 ? 4.629 -1.611 -7.815 1.00 94.69 81 ILE A C 1
ATOM 667 O O . ILE A 1 81 ? 5.517 -2.281 -8.338 1.00 94.69 81 ILE A O 1
ATOM 671 N N . ARG A 1 82 ? 3.523 -1.250 -8.479 1.00 94.25 82 ARG A N 1
ATOM 672 C CA . ARG A 1 82 ? 3.295 -1.597 -9.888 1.00 94.25 82 ARG A CA 1
ATOM 673 C C . ARG A 1 82 ? 4.325 -0.943 -10.809 1.00 94.25 82 ARG A C 1
ATOM 675 O O . ARG A 1 82 ? 4.956 -1.627 -11.596 1.00 94.25 82 ARG A O 1
ATOM 682 N N . ASP A 1 83 ? 4.515 0.367 -10.697 1.00 93.12 83 ASP A N 1
ATOM 683 C CA . ASP A 1 83 ? 5.402 1.126 -11.580 1.00 93.12 83 ASP A CA 1
ATOM 684 C C . ASP A 1 83 ? 6.863 0.626 -11.490 1.00 93.12 83 ASP A C 1
ATOM 686 O O . ASP A 1 83 ? 7.539 0.520 -12.517 1.00 93.12 83 ASP A O 1
ATOM 690 N N . VAL A 1 84 ? 7.337 0.276 -10.286 1.00 94.06 84 VAL A N 1
ATOM 691 C CA . VAL A 1 84 ? 8.666 -0.317 -10.062 1.00 94.06 84 VAL A CA 1
ATOM 692 C C . VAL A 1 84 ? 8.731 -1.746 -10.597 1.00 94.06 84 VAL A C 1
ATOM 694 O O . VAL A 1 84 ? 9.704 -2.083 -11.263 1.00 94.06 84 VAL A O 1
ATOM 697 N N . ARG A 1 85 ? 7.701 -2.574 -10.381 1.00 94.06 85 ARG A N 1
ATOM 698 C CA . ARG A 1 85 ? 7.629 -3.921 -10.969 1.00 94.06 85 ARG A CA 1
ATOM 699 C C . ARG A 1 85 ? 7.730 -3.868 -12.490 1.00 94.06 85 ARG A C 1
ATOM 701 O O . ARG A 1 85 ? 8.608 -4.509 -13.057 1.00 94.06 85 ARG A O 1
ATOM 708 N N . ASP A 1 86 ? 6.916 -3.031 -13.130 1.00 91.06 86 ASP A N 1
ATOM 709 C CA . ASP A 1 86 ? 6.947 -2.882 -14.582 1.00 91.06 86 ASP A CA 1
ATOM 710 C C . ASP A 1 86 ? 8.332 -2.388 -15.052 1.00 91.06 86 ASP A C 1
ATOM 712 O O . ASP A 1 86 ? 8.790 -2.736 -16.135 1.00 91.06 86 ASP A O 1
ATOM 716 N N . TYR A 1 87 ? 9.005 -1.533 -14.271 1.00 91.56 87 TYR A N 1
ATOM 717 C CA . TYR A 1 87 ? 10.373 -1.089 -14.562 1.00 91.56 87 TYR A CA 1
ATOM 718 C C . TYR A 1 87 ? 11.385 -2.240 -14.506 1.00 91.56 87 TYR A C 1
ATOM 720 O O . TYR A 1 87 ? 12.233 -2.341 -15.393 1.00 91.56 87 TYR A O 1
ATOM 728 N N . LEU A 1 88 ? 11.293 -3.116 -13.504 1.00 91.06 88 LEU A N 1
ATOM 729 C CA . LEU A 1 88 ? 12.180 -4.272 -13.372 1.00 91.06 88 LEU A CA 1
ATOM 730 C C . LEU A 1 88 ? 11.998 -5.245 -14.542 1.00 91.06 88 LEU A C 1
ATOM 732 O O . LEU A 1 88 ? 12.985 -5.637 -15.164 1.00 91.06 88 LEU A O 1
ATOM 736 N N . GLU A 1 89 ? 10.749 -5.544 -14.904 1.00 88.44 89 GLU A N 1
ATOM 737 C CA . GLU A 1 89 ? 10.416 -6.414 -16.039 1.00 88.44 89 GLU A CA 1
ATOM 738 C C . GLU A 1 89 ? 10.996 -5.879 -17.356 1.00 88.44 89 GLU A C 1
ATOM 740 O O . GLU A 1 89 ? 11.640 -6.610 -18.109 1.00 88.44 89 GLU A O 1
ATOM 745 N N . ARG A 1 90 ? 10.850 -4.574 -17.616 1.00 85.75 90 ARG A N 1
ATOM 746 C CA . ARG A 1 90 ? 11.414 -3.928 -18.815 1.00 85.75 90 ARG A CA 1
ATOM 747 C C . ARG A 1 90 ? 12.927 -3.872 -18.835 1.00 85.75 90 ARG A C 1
ATOM 749 O O . ARG A 1 90 ? 13.523 -3.874 -19.909 1.00 85.75 90 ARG A O 1
ATOM 756 N N . SER A 1 91 ? 13.526 -3.804 -17.655 1.00 85.75 91 SER A N 1
ATOM 757 C CA . SER A 1 91 ? 14.974 -3.848 -17.479 1.00 85.75 91 SER A CA 1
ATOM 758 C C . SER A 1 91 ? 15.529 -5.271 -17.647 1.00 85.75 91 SER A C 1
ATOM 760 O O . SER A 1 91 ? 16.736 -5.464 -17.543 1.00 85.75 91 SER A O 1
ATOM 762 N N . GLY A 1 92 ? 14.671 -6.269 -17.908 1.00 84.31 92 GLY A N 1
ATOM 763 C CA . GLY A 1 92 ? 15.047 -7.672 -18.091 1.00 84.31 92 GLY A CA 1
ATOM 764 C C . GLY A 1 92 ? 15.304 -8.428 -16.785 1.00 84.31 92 GLY A C 1
ATOM 765 O O . GLY A 1 92 ? 15.789 -9.558 -16.822 1.00 84.31 92 GLY A O 1
ATOM 766 N N . ILE A 1 93 ? 14.972 -7.836 -15.634 1.00 84.38 93 ILE A N 1
ATOM 767 C CA . ILE A 1 93 ? 15.119 -8.471 -14.321 1.00 84.38 93 ILE A CA 1
ATOM 768 C C . ILE A 1 93 ? 13.907 -9.378 -14.103 1.00 84.38 93 ILE A C 1
ATOM 770 O O . ILE A 1 93 ? 12.839 -8.928 -13.686 1.00 84.38 93 ILE A O 1
ATOM 774 N N . THR A 1 94 ? 14.082 -10.656 -14.431 1.00 78.62 94 THR A N 1
ATOM 775 C CA . THR A 1 94 ? 13.034 -11.691 -14.362 1.00 78.62 94 THR A CA 1
ATOM 776 C C . THR A 1 94 ? 13.260 -12.706 -13.240 1.00 78.62 94 THR A C 1
ATOM 778 O O . THR A 1 94 ? 12.306 -13.316 -12.767 1.00 78.62 94 THR A O 1
ATOM 781 N N . GLU A 1 95 ? 14.501 -12.864 -12.776 1.00 84.94 95 GLU A N 1
ATOM 782 C CA . GLU A 1 95 ? 14.851 -13.696 -11.624 1.00 84.94 95 GLU A CA 1
ATOM 783 C C . GLU A 1 95 ? 15.020 -12.818 -10.375 1.00 84.94 95 GLU A C 1
ATOM 785 O O . GLU A 1 95 ? 15.654 -11.762 -10.428 1.00 84.94 95 GLU A O 1
ATOM 790 N N . GLY A 1 96 ? 14.430 -13.231 -9.249 1.00 86.75 96 GLY A N 1
ATOM 791 C CA . GLY A 1 96 ? 14.490 -12.475 -7.991 1.00 86.75 96 GLY A CA 1
ATOM 792 C C . GLY A 1 96 ? 13.739 -11.135 -8.016 1.00 86.75 96 GLY A C 1
ATOM 793 O O . GLY A 1 96 ? 14.028 -10.236 -7.221 1.00 86.75 96 GLY A O 1
ATOM 794 N N . THR A 1 97 ? 12.802 -10.955 -8.956 1.00 89.88 97 THR A N 1
ATOM 795 C CA . THR A 1 97 ? 12.077 -9.691 -9.153 1.00 89.88 97 THR A CA 1
ATOM 796 C C . THR A 1 97 ? 11.353 -9.235 -7.885 1.00 89.88 97 THR A C 1
ATOM 798 O O . THR A 1 97 ? 11.335 -8.040 -7.602 1.00 89.88 97 THR A O 1
ATOM 801 N N . GLU A 1 98 ? 10.791 -10.153 -7.094 1.00 90.88 98 GLU A N 1
ATOM 802 C CA . GLU A 1 98 ? 10.082 -9.813 -5.851 1.00 90.88 98 GLU A CA 1
ATOM 803 C C . GLU A 1 98 ? 11.028 -9.312 -4.756 1.00 90.88 98 GLU A C 1
ATOM 805 O O . GLU A 1 98 ? 10.712 -8.357 -4.047 1.00 90.88 98 GLU A O 1
ATOM 810 N N . GLU A 1 99 ? 12.204 -9.919 -4.624 1.00 93.38 99 GLU A N 1
ATOM 811 C CA . GLU A 1 99 ? 13.230 -9.549 -3.656 1.00 93.38 99 GLU A CA 1
ATOM 812 C C . GLU A 1 99 ? 13.805 -8.171 -3.978 1.00 93.38 99 GLU A C 1
ATOM 814 O O . GLU A 1 99 ? 13.936 -7.328 -3.085 1.00 93.38 99 GLU A O 1
ATOM 819 N N . VAL A 1 100 ? 14.085 -7.915 -5.259 1.00 93.62 100 VAL A N 1
ATOM 820 C CA . VAL A 1 100 ? 14.546 -6.605 -5.733 1.00 93.62 100 VAL A CA 1
ATOM 821 C C . VAL A 1 100 ? 13.447 -5.559 -5.556 1.00 93.62 100 VAL A C 1
ATOM 823 O O . VAL A 1 100 ? 13.709 -4.489 -5.005 1.00 93.62 100 VAL A O 1
ATOM 826 N N . LEU A 1 101 ? 12.206 -5.869 -5.946 1.00 94.94 101 LEU A N 1
ATOM 827 C CA . LEU A 1 101 ? 11.053 -4.985 -5.765 1.00 94.94 101 LEU A CA 1
ATOM 828 C C . LEU A 1 101 ? 10.870 -4.609 -4.295 1.00 94.94 101 LEU A C 1
ATOM 830 O O . LEU A 1 101 ? 10.752 -3.427 -3.971 1.00 94.94 101 LEU A O 1
ATOM 834 N N . LYS A 1 102 ? 10.895 -5.600 -3.399 1.00 95.38 102 LYS A N 1
ATOM 835 C CA . LYS A 1 102 ? 10.830 -5.385 -1.955 1.00 95.38 102 LYS A CA 1
ATOM 836 C C . LYS A 1 102 ? 11.976 -4.488 -1.494 1.00 95.38 102 LYS A C 1
ATOM 838 O O . LYS A 1 102 ? 11.730 -3.484 -0.833 1.00 95.38 102 LYS A O 1
ATOM 843 N N . GLY A 1 103 ? 13.213 -4.804 -1.880 1.00 94.62 103 GLY A N 1
ATOM 844 C CA . GLY A 1 103 ? 14.386 -4.006 -1.529 1.00 94.62 103 GLY A CA 1
ATOM 845 C C . GLY A 1 103 ? 14.247 -2.541 -1.949 1.00 94.62 103 GLY A C 1
ATOM 846 O O . GLY A 1 103 ? 14.555 -1.647 -1.163 1.00 94.62 103 GLY A O 1
ATOM 847 N N . MET A 1 104 ? 13.722 -2.286 -3.147 1.00 94.94 104 MET A N 1
ATOM 848 C CA . MET A 1 104 ? 13.501 -0.933 -3.658 1.00 94.94 104 MET A CA 1
ATOM 849 C C . MET A 1 104 ? 12.386 -0.199 -2.908 1.00 94.94 104 MET A C 1
ATOM 851 O O . MET A 1 104 ? 12.601 0.927 -2.470 1.00 94.94 104 MET A O 1
ATOM 855 N N . ILE A 1 105 ? 11.219 -0.824 -2.729 1.00 94.75 105 ILE A N 1
ATOM 856 C CA . ILE A 1 105 ? 10.053 -0.196 -2.084 1.00 94.75 105 ILE A CA 1
ATOM 857 C C . ILE A 1 105 ? 10.308 0.105 -0.604 1.00 94.75 105 ILE A C 1
ATOM 859 O O . ILE A 1 105 ? 9.855 1.131 -0.097 1.00 94.75 105 ILE A O 1
ATOM 863 N N . GLU A 1 106 ? 11.032 -0.769 0.094 1.00 95.25 106 GLU A N 1
ATOM 864 C CA . GLU A 1 106 ? 11.287 -0.602 1.525 1.00 95.25 106 GLU A CA 1
ATOM 865 C C . GLU A 1 106 ? 12.413 0.411 1.797 1.00 95.25 106 GLU A C 1
ATOM 867 O O . GLU A 1 106 ? 12.339 1.156 2.775 1.00 95.25 106 GLU A O 1
ATOM 872 N N . ASN A 1 107 ? 13.427 0.499 0.924 1.00 93.56 107 ASN A N 1
ATOM 873 C CA . ASN A 1 107 ? 14.665 1.234 1.229 1.00 93.56 107 ASN A CA 1
ATOM 874 C C . ASN A 1 107 ? 14.912 2.492 0.383 1.00 93.56 107 ASN A C 1
ATOM 876 O O . ASN A 1 107 ? 15.746 3.312 0.765 1.00 93.56 107 ASN A O 1
ATOM 880 N N . ILE A 1 108 ? 14.222 2.676 -0.746 1.00 91.38 108 ILE A N 1
ATOM 881 C CA . ILE A 1 108 ? 14.378 3.866 -1.595 1.00 91.38 108 ILE A CA 1
ATOM 882 C C . ILE A 1 108 ? 13.206 4.814 -1.343 1.00 91.38 108 ILE A C 1
ATOM 884 O O . ILE A 1 108 ? 12.056 4.394 -1.264 1.00 91.38 108 ILE A O 1
ATOM 888 N N . ASP A 1 109 ? 13.494 6.108 -1.206 1.00 89.25 109 ASP A N 1
ATOM 889 C CA . ASP A 1 109 ? 12.463 7.138 -1.074 1.00 89.25 109 ASP A CA 1
ATOM 890 C C . ASP A 1 109 ? 11.548 7.167 -2.313 1.00 89.25 109 ASP A C 1
ATOM 892 O O . ASP A 1 109 ? 12.011 7.128 -3.460 1.00 89.25 109 ASP A O 1
ATOM 896 N N . TYR A 1 110 ? 10.237 7.264 -2.088 1.00 86.75 110 TYR A N 1
ATOM 897 C CA . TYR A 1 110 ? 9.247 7.188 -3.161 1.00 86.75 110 TYR A CA 1
ATOM 898 C C . TYR A 1 110 ? 9.404 8.283 -4.227 1.00 86.75 110 TYR A C 1
ATOM 900 O O . TYR A 1 110 ? 9.063 8.046 -5.386 1.00 86.75 110 TYR A O 1
ATOM 908 N N . ILE A 1 111 ? 9.928 9.465 -3.888 1.00 87.81 111 ILE A N 1
ATOM 909 C CA . ILE A 1 111 ? 10.176 10.536 -4.866 1.00 87.81 111 ILE A CA 1
ATOM 910 C C . ILE A 1 111 ? 11.312 10.122 -5.806 1.00 87.81 111 ILE A C 1
ATOM 912 O O . ILE A 1 111 ? 11.254 10.376 -7.012 1.00 87.81 111 ILE A O 1
ATOM 916 N N . GLN A 1 112 ? 12.341 9.456 -5.279 1.00 90.56 112 GLN A N 1
ATOM 917 C CA . GLN A 1 112 ? 13.447 8.930 -6.083 1.00 90.56 112 GLN A CA 1
ATOM 918 C C . GLN A 1 112 ? 12.993 7.760 -6.961 1.00 90.56 112 GLN A C 1
ATOM 920 O O . GLN A 1 112 ? 13.315 7.741 -8.150 1.00 90.56 112 GLN A O 1
ATOM 925 N N . LEU A 1 113 ? 12.178 6.846 -6.422 1.00 91.50 113 LEU A N 1
ATOM 926 C CA . LEU A 1 113 ? 11.551 5.781 -7.215 1.00 91.50 113 LEU A CA 1
ATOM 927 C C . LEU A 1 113 ? 10.695 6.355 -8.345 1.00 91.50 113 LEU A C 1
ATOM 929 O O . LEU A 1 113 ? 10.802 5.921 -9.491 1.00 91.50 113 LEU A O 1
ATOM 933 N N . GLU A 1 114 ? 9.895 7.383 -8.060 1.00 90.06 114 GLU A N 1
ATOM 934 C CA . GLU A 1 114 ? 9.058 8.004 -9.080 1.00 90.06 114 GLU A CA 1
ATOM 935 C C . GLU A 1 114 ? 9.901 8.639 -10.196 1.00 90.06 114 GLU A C 1
ATOM 937 O O . GLU A 1 114 ? 9.570 8.510 -11.378 1.00 90.06 114 GLU A O 1
ATOM 942 N N . LYS A 1 115 ? 11.012 9.303 -9.845 1.00 90.56 115 LYS A N 1
ATOM 943 C CA . LYS A 1 115 ? 11.960 9.861 -10.822 1.00 90.56 115 LYS A CA 1
ATOM 944 C C . LYS A 1 115 ? 12.575 8.770 -11.694 1.00 90.56 115 LYS A C 1
ATOM 946 O O . LYS A 1 115 ? 12.621 8.964 -12.909 1.00 90.56 115 LYS A O 1
ATOM 951 N N . LEU A 1 116 ? 12.987 7.650 -11.097 1.00 90.44 116 LEU A N 1
ATOM 952 C CA . LEU A 1 116 ? 13.569 6.499 -11.792 1.00 90.44 116 LEU A CA 1
ATOM 953 C C . LEU A 1 116 ? 12.586 5.885 -12.798 1.00 90.44 116 LEU A C 1
ATOM 955 O O . LEU A 1 116 ? 12.898 5.754 -13.979 1.00 90.44 116 LEU A O 1
ATOM 959 N N . VAL A 1 117 ? 11.361 5.572 -12.370 1.00 90.19 117 VAL A N 1
ATOM 960 C CA . VAL A 1 117 ? 10.355 4.980 -13.268 1.00 90.19 117 VAL A CA 1
ATOM 961 C C . VAL A 1 117 ? 9.975 5.970 -14.381 1.00 90.19 117 VAL A C 1
ATOM 963 O O . VAL A 1 117 ? 9.816 5.592 -15.545 1.00 90.19 117 VAL A O 1
ATOM 966 N N . LYS A 1 118 ? 9.856 7.269 -14.068 1.00 88.12 118 LYS A N 1
ATOM 967 C CA . LYS A 1 118 ? 9.551 8.304 -15.071 1.00 88.12 118 LYS A CA 1
ATOM 968 C C . LYS A 1 118 ? 10.697 8.551 -16.053 1.00 88.12 118 LYS A C 1
ATOM 970 O O . LYS A 1 118 ? 10.422 8.992 -17.171 1.00 88.12 118 LYS A O 1
ATOM 975 N N . SER A 1 119 ? 11.960 8.391 -15.658 1.00 85.62 119 SER A N 1
ATOM 976 C CA . SER A 1 119 ? 13.091 8.553 -16.579 1.00 85.62 119 SER A CA 1
ATOM 977 C C . SER A 1 119 ? 13.179 7.369 -17.537 1.00 85.62 119 SER A C 1
ATOM 979 O O . SER A 1 119 ? 13.267 7.600 -18.740 1.00 85.62 119 SER A O 1
ATOM 981 N N . ASP A 1 120 ? 13.025 6.138 -17.044 1.00 82.56 120 ASP A N 1
ATOM 982 C CA . ASP A 1 120 ? 12.959 4.928 -17.876 1.00 82.56 120 ASP A CA 1
ATOM 983 C C . ASP A 1 120 ? 11.863 5.029 -18.948 1.00 82.56 120 ASP A C 1
ATOM 985 O O . ASP A 1 120 ? 12.136 4.923 -20.144 1.00 82.56 120 ASP A O 1
ATOM 989 N N . ARG A 1 121 ? 10.633 5.384 -18.548 1.00 76.88 121 ARG A N 1
ATOM 990 C CA . ARG A 1 121 ? 9.510 5.573 -19.488 1.00 76.88 121 ARG A CA 1
ATOM 991 C C . ARG A 1 121 ? 9.772 6.639 -20.559 1.00 76.88 121 ARG A C 1
ATOM 993 O O . ARG A 1 121 ? 9.181 6.577 -21.632 1.00 76.88 121 ARG A O 1
ATOM 1000 N N . ARG A 1 122 ? 10.616 7.638 -20.275 1.00 74.38 122 ARG A N 1
ATOM 1001 C CA . ARG A 1 122 ? 10.977 8.698 -21.233 1.00 74.38 122 ARG A CA 1
ATOM 1002 C C . ARG A 1 122 ? 12.097 8.278 -22.177 1.00 74.38 122 ARG A C 1
ATOM 1004 O O . ARG A 1 122 ? 12.052 8.641 -23.347 1.00 74.38 122 ARG A O 1
ATOM 1011 N N . MET A 1 123 ? 13.084 7.541 -21.676 1.00 68.62 123 MET A N 1
ATOM 1012 C CA . MET A 1 123 ? 14.230 7.083 -22.467 1.00 68.62 123 MET A CA 1
ATOM 1013 C C . MET A 1 123 ? 13.887 5.890 -23.360 1.00 68.62 123 MET A C 1
ATOM 1015 O O . MET A 1 123 ? 14.581 5.647 -24.343 1.00 68.62 123 MET A O 1
ATOM 1019 N N . ASN A 1 124 ? 12.797 5.184 -23.058 1.00 62.03 124 ASN A N 1
ATOM 1020 C CA . ASN A 1 124 ? 12.392 3.979 -23.762 1.00 62.03 124 ASN A CA 1
ATOM 1021 C C . ASN A 1 124 ? 11.013 4.193 -24.444 1.00 62.03 124 ASN A C 1
ATOM 1023 O O . ASN A 1 124 ? 9.967 3.895 -23.872 1.00 62.03 124 ASN A O 1
ATOM 1027 N N . PRO A 1 125 ? 10.952 4.764 -25.667 1.00 52.28 125 PRO A N 1
ATOM 1028 C CA . PRO A 1 125 ? 9.695 5.171 -26.314 1.00 52.28 125 PRO A CA 1
ATOM 1029 C C . PRO A 1 125 ? 8.822 4.012 -26.824 1.00 52.28 125 PRO A C 1
ATOM 1031 O O . PRO A 1 125 ? 7.646 4.235 -27.112 1.00 52.28 125 PRO A O 1
ATOM 1034 N N . LYS A 1 126 ? 9.344 2.774 -26.876 1.00 52.31 126 LYS A N 1
ATOM 1035 C CA . LYS A 1 126 ? 8.527 1.549 -27.039 1.00 52.31 126 LYS A CA 1
ATOM 1036 C C . LYS A 1 126 ? 7.669 1.241 -25.797 1.00 52.31 126 LYS A C 1
ATOM 1038 O O . LYS A 1 126 ? 6.842 0.340 -25.830 1.00 52.31 126 LYS A O 1
ATOM 1043 N N . THR A 1 127 ? 7.853 2.028 -24.739 1.00 49.38 127 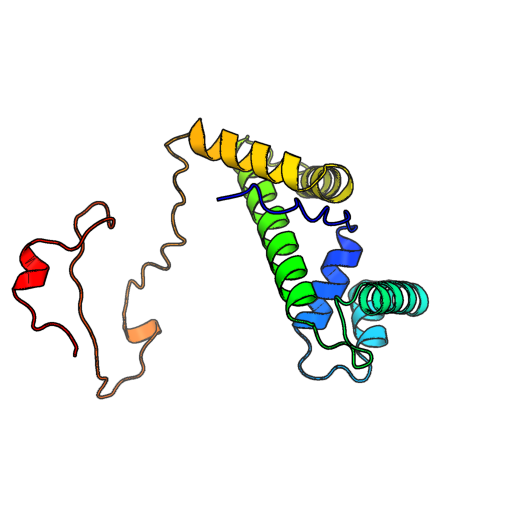THR A N 1
ATOM 1044 C CA . THR A 1 127 ? 7.259 1.893 -23.410 1.00 49.38 127 THR A CA 1
ATOM 1045 C C . THR A 1 127 ? 6.325 3.047 -23.051 1.00 49.38 127 THR A C 1
ATOM 1047 O O . THR A 1 127 ? 6.020 3.283 -21.875 1.00 49.38 127 THR A O 1
ATOM 1050 N N . LYS A 1 128 ? 5.825 3.803 -24.039 1.00 44.66 128 LYS A N 1
ATOM 1051 C CA . LYS A 1 128 ? 4.562 4.513 -23.803 1.00 44.66 128 LYS A CA 1
ATOM 1052 C C . LYS A 1 128 ? 3.605 3.463 -23.273 1.00 44.66 128 LYS A C 1
ATOM 1054 O O . LYS A 1 128 ? 3.516 2.416 -23.904 1.00 44.66 128 LYS A O 1
ATOM 1059 N N . MET A 1 129 ? 2.996 3.724 -22.110 1.00 42.75 129 MET A N 1
ATOM 1060 C CA . MET A 1 129 ? 1.937 2.896 -21.542 1.00 42.75 129 MET A CA 1
ATOM 1061 C C . MET A 1 129 ? 1.172 2.280 -22.707 1.00 42.75 129 MET A C 1
ATOM 1063 O O . MET A 1 129 ? 0.421 2.986 -23.381 1.00 42.75 129 MET A O 1
ATOM 1067 N N . GLN A 1 130 ? 1.352 0.979 -22.939 1.00 42.81 130 GLN A N 1
ATOM 1068 C CA . GLN A 1 130 ? 0.189 0.222 -23.323 1.00 42.81 130 GLN A CA 1
ATOM 1069 C C . GLN A 1 130 ? -0.725 0.514 -22.141 1.00 42.81 130 GLN A C 1
ATOM 1071 O O . GLN A 1 130 ? -0.526 0.016 -21.030 1.00 42.81 130 GLN A O 1
ATOM 1076 N N . LYS A 1 131 ? -1.668 1.454 -22.339 1.00 40.69 131 LYS A N 1
ATOM 1077 C CA . LYS A 1 131 ? -2.943 1.383 -21.633 1.00 40.69 131 LYS A CA 1
ATOM 1078 C C . LYS A 1 131 ? -3.215 -0.113 -21.597 1.00 40.69 131 LYS A C 1
ATOM 1080 O O . LYS A 1 131 ? -3.009 -0.758 -22.628 1.00 40.69 131 LYS A O 1
ATOM 1085 N N . ARG A 1 132 ? -3.585 -0.677 -20.445 1.00 42.28 132 ARG A N 1
ATOM 1086 C CA . ARG A 1 132 ? -4.346 -1.916 -20.521 1.00 42.28 132 ARG A CA 1
ATOM 1087 C C . ARG A 1 132 ? -5.494 -1.573 -21.448 1.00 42.28 132 ARG A C 1
ATOM 1089 O O . ARG A 1 132 ? -6.432 -0.874 -21.090 1.00 42.28 132 ARG A O 1
ATOM 1096 N N . GLU A 1 133 ? -5.279 -1.917 -22.696 1.00 45.34 133 GLU A N 1
ATOM 1097 C CA . GLU A 1 133 ? -6.265 -2.192 -23.668 1.00 45.34 133 GLU A CA 1
ATOM 1098 C C . GLU A 1 133 ? -6.871 -3.448 -23.061 1.00 45.34 133 GLU A C 1
ATOM 1100 O O . GLU A 1 133 ? -6.587 -4.572 -23.460 1.00 45.34 133 GLU A O 1
ATOM 1105 N N . ASP A 1 134 ? -7.739 -3.245 -22.070 1.00 49.06 134 ASP A N 1
ATOM 1106 C CA . ASP A 1 134 ? -8.995 -3.956 -22.111 1.00 49.06 134 ASP A CA 1
ATOM 1107 C C . ASP A 1 134 ? -9.600 -3.489 -23.448 1.00 49.06 134 ASP A C 1
ATOM 1109 O O . ASP A 1 134 ? -10.405 -2.559 -23.500 1.00 49.06 134 ASP A O 1
ATOM 1113 N N . VAL A 1 135 ? -9.065 -4.007 -24.571 1.00 55.53 135 VAL A N 1
ATOM 1114 C CA . VAL A 1 135 ? -9.732 -3.936 -25.854 1.00 55.53 135 VAL A CA 1
ATOM 1115 C C . VAL A 1 135 ? -10.983 -4.705 -25.531 1.00 55.53 135 VAL A C 1
ATOM 1117 O O . VAL A 1 135 ? -10.963 -5.932 -25.427 1.00 55.53 135 VAL A O 1
ATOM 1120 N N . ILE A 1 136 ? -12.051 -3.969 -25.263 1.00 56.97 136 ILE A N 1
ATOM 1121 C CA . ILE A 1 136 ? -13.387 -4.515 -25.286 1.00 56.97 136 ILE A CA 1
ATOM 1122 C C . ILE A 1 136 ? -13.541 -4.965 -26.735 1.00 56.97 136 ILE A C 1
ATOM 1124 O O . ILE A 1 136 ? -13.824 -4.171 -27.629 1.00 56.97 136 ILE A O 1
ATOM 1128 N N . THR A 1 137 ? -13.177 -6.221 -26.981 1.00 61.28 137 THR A N 1
ATOM 1129 C CA . THR A 1 137 ? -13.294 -6.853 -28.294 1.00 61.28 137 THR A CA 1
ATOM 1130 C C . THR A 1 137 ? -14.767 -7.037 -28.620 1.00 61.28 137 THR A C 1
ATOM 1132 O O . THR A 1 137 ? -15.146 -6.959 -29.786 1.00 61.28 137 THR A O 1
ATOM 1135 N N . ASP A 1 138 ? -15.594 -7.177 -27.580 1.00 69.94 138 ASP A N 1
ATOM 1136 C CA . ASP A 1 138 ? -17.034 -7.273 -27.676 1.00 69.94 138 ASP A CA 1
ATOM 1137 C C . ASP A 1 138 ? -17.738 -6.445 -26.594 1.00 69.94 138 ASP A C 1
ATOM 1139 O O . ASP A 1 138 ? -17.543 -6.632 -25.395 1.00 69.94 138 ASP A O 1
ATOM 1143 N N . ILE A 1 139 ? -18.609 -5.534 -27.024 1.00 73.50 139 ILE A N 1
ATOM 1144 C CA . ILE A 1 139 ? -19.429 -4.704 -26.135 1.00 73.50 139 ILE A CA 1
ATOM 1145 C C . ILE A 1 139 ? -20.407 -5.538 -25.285 1.00 73.50 139 ILE A C 1
ATOM 1147 O O . ILE A 1 139 ? -20.870 -5.077 -24.244 1.00 73.50 139 ILE A O 1
ATOM 1151 N N . ARG A 1 140 ? -20.699 -6.779 -25.689 1.00 72.88 140 ARG A N 1
ATOM 1152 C CA . ARG A 1 140 ? -21.576 -7.704 -24.953 1.00 72.88 140 ARG A CA 1
ATOM 1153 C C . ARG A 1 140 ? -20.965 -8.219 -23.649 1.00 72.88 140 ARG A C 1
ATOM 1155 O O . ARG A 1 140 ? -21.713 -8.644 -22.778 1.00 72.88 140 ARG A O 1
ATOM 1162 N N . ASP A 1 141 ? -19.645 -8.135 -23.487 1.00 72.00 141 ASP A N 1
ATOM 1163 C CA . ASP A 1 141 ? -18.968 -8.536 -22.244 1.00 72.00 141 ASP A CA 1
ATOM 1164 C C . ASP A 1 141 ? -19.150 -7.506 -21.116 1.00 72.00 141 ASP A C 1
ATOM 1166 O O . ASP A 1 141 ? -18.872 -7.794 -19.952 1.00 72.00 141 ASP A O 1
ATOM 1170 N N . ILE A 1 142 ? -19.603 -6.294 -21.457 1.00 74.69 142 ILE A N 1
ATOM 1171 C CA . ILE A 1 142 ? -19.732 -5.167 -20.523 1.00 74.69 142 ILE A CA 1
ATOM 1172 C C . ILE A 1 142 ? -21.158 -4.624 -20.402 1.00 74.69 142 ILE A C 1
ATOM 1174 O O . ILE A 1 142 ? -21.451 -3.919 -19.438 1.00 74.69 142 ILE A O 1
ATOM 1178 N N . LEU A 1 143 ? -22.037 -4.920 -21.363 1.00 77.81 143 LEU A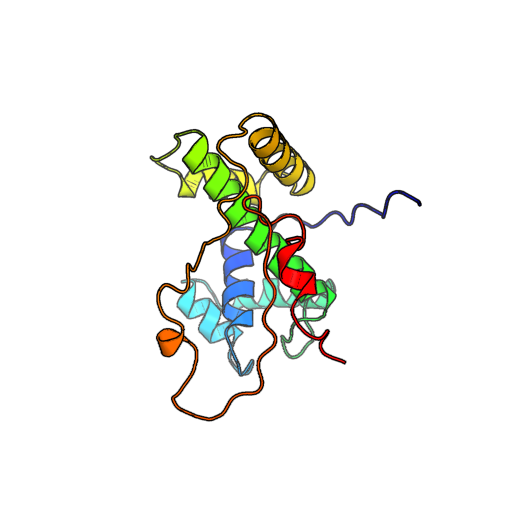 N 1
ATOM 1179 C CA . LEU A 1 143 ? -23.410 -4.423 -21.396 1.00 77.81 143 LEU A CA 1
ATOM 1180 C C . LEU A 1 143 ? -24.394 -5.579 -21.573 1.00 77.81 143 LEU A C 1
ATOM 1182 O O . LEU A 1 143 ? -24.337 -6.326 -22.549 1.00 77.81 143 LEU A O 1
ATOM 1186 N N . GLU A 1 144 ? -25.335 -5.686 -20.635 1.00 76.19 144 GLU A N 1
ATOM 1187 C CA . GLU A 1 144 ? -26.467 -6.604 -20.744 1.00 76.19 144 GLU A CA 1
ATOM 1188 C C . GLU A 1 144 ? -27.396 -6.190 -21.892 1.00 76.19 144 GLU A C 1
ATOM 1190 O O . GLU A 1 144 ? -27.517 -5.009 -22.233 1.00 76.19 144 GLU A O 1
ATOM 1195 N N . TYR A 1 145 ? -28.082 -7.164 -22.490 1.00 80.50 145 TYR A N 1
ATOM 1196 C CA . TYR A 1 145 ? -29.017 -6.905 -23.579 1.00 80.50 145 TYR A CA 1
ATOM 1197 C C . TYR A 1 145 ? -30.164 -5.997 -23.116 1.00 80.50 145 TYR A C 1
ATOM 1199 O O . TYR A 1 145 ? -30.928 -6.348 -22.217 1.00 80.50 145 TYR A O 1
ATOM 1207 N N . GLY A 1 146 ? -30.304 -4.837 -23.754 1.00 83.44 146 GLY A N 1
ATOM 1208 C CA . GLY A 1 146 ? -31.323 -3.854 -23.414 1.00 83.44 146 GLY A CA 1
ATOM 1209 C C . GLY A 1 146 ? -31.132 -2.538 -24.161 1.00 83.44 146 GLY A C 1
ATOM 1210 O O . GLY A 1 146 ? -30.208 -2.387 -24.961 1.00 83.44 146 GLY A O 1
ATOM 1211 N N . ASN A 1 147 ? -32.024 -1.586 -23.895 1.00 86.38 147 ASN A N 1
ATOM 1212 C CA . ASN A 1 147 ? -31.910 -0.229 -24.420 1.00 86.38 147 ASN A CA 1
ATOM 1213 C C . ASN A 1 147 ? -31.030 0.597 -23.480 1.00 86.38 147 ASN A C 1
ATOM 1215 O O . ASN A 1 147 ? -31.377 0.765 -22.313 1.00 86.38 147 ASN A O 1
ATOM 1219 N N . HIS A 1 148 ? -29.930 1.133 -24.006 1.00 81.94 148 HIS A N 1
ATOM 1220 C CA . HIS A 1 148 ? -28.979 1.955 -23.259 1.00 81.94 148 HIS A CA 1
ATOM 1221 C C . HIS A 1 148 ? -28.790 3.294 -23.958 1.00 81.94 148 HIS A C 1
ATOM 1223 O O . HIS A 1 148 ? -28.645 3.347 -25.180 1.00 81.94 148 HIS A O 1
ATOM 1229 N N . GLU A 1 149 ? -28.766 4.371 -23.182 1.00 80.38 149 GLU A N 1
ATOM 1230 C CA . GLU A 1 149 ? -28.359 5.678 -23.683 1.00 80.38 149 GLU A CA 1
ATOM 1231 C C . GLU A 1 149 ? -26.833 5.702 -23.796 1.00 80.38 149 GLU A C 1
ATOM 1233 O O . GLU A 1 149 ? -26.120 5.426 -22.829 1.00 80.38 149 GLU A O 1
ATOM 1238 N N . VAL A 1 150 ? -26.323 5.974 -24.997 1.00 75.81 150 VAL A N 1
ATOM 1239 C CA . VAL A 1 150 ? -24.888 5.911 -25.283 1.00 75.81 150 VAL A CA 1
ATOM 1240 C C . VAL A 1 150 ? -24.405 7.166 -25.989 1.00 75.81 150 VAL A C 1
ATOM 1242 O O . VAL A 1 150 ? -25.066 7.711 -26.870 1.00 75.81 150 VAL A O 1
ATOM 1245 N N . ALA A 1 151 ? -23.198 7.581 -25.620 1.00 78.69 151 ALA A N 1
ATOM 1246 C CA . ALA A 1 151 ? -22.439 8.629 -26.277 1.00 78.69 151 ALA A CA 1
ATOM 1247 C C . ALA A 1 151 ? -21.322 7.991 -27.107 1.00 78.69 151 ALA A C 1
ATOM 1249 O O . ALA A 1 151 ? -20.480 7.272 -26.566 1.00 78.69 151 ALA A O 1
ATOM 1250 N N . VAL A 1 152 ? -21.286 8.262 -28.412 1.00 78.19 152 VAL A N 1
ATOM 1251 C CA . VAL A 1 152 ? -20.220 7.774 -29.299 1.00 78.19 152 VAL A CA 1
ATOM 1252 C C . VAL A 1 152 ? -19.240 8.912 -29.568 1.00 78.19 152 VAL A C 1
ATOM 1254 O O . VAL A 1 152 ? -19.643 10.042 -29.824 1.00 78.19 152 VAL A O 1
ATOM 1257 N N . THR A 1 153 ? -17.939 8.632 -29.494 1.00 82.81 153 THR A N 1
ATOM 1258 C CA . THR A 1 153 ? -16.893 9.593 -29.866 1.00 82.81 153 THR A CA 1
ATOM 1259 C C . THR A 1 153 ? -15.837 8.913 -30.724 1.00 82.81 153 THR A C 1
ATOM 1261 O O . THR A 1 153 ? -15.289 7.879 -30.345 1.00 82.81 153 THR A O 1
ATOM 1264 N N . ILE A 1 154 ? -15.518 9.513 -31.868 1.00 83.44 154 ILE A N 1
ATOM 1265 C CA . ILE A 1 154 ? -14.500 9.022 -32.797 1.00 83.44 154 ILE A CA 1
ATOM 1266 C C . ILE A 1 154 ? -13.181 9.736 -32.516 1.00 83.44 154 ILE A C 1
ATOM 1268 O O . ILE A 1 154 ? -13.089 10.964 -32.568 1.00 83.44 154 ILE A O 1
ATOM 1272 N N . LEU A 1 155 ? -12.123 8.968 -32.270 1.00 82.88 155 LEU A N 1
ATOM 1273 C CA . LEU A 1 155 ? -10.772 9.484 -32.049 1.00 82.88 155 LEU A CA 1
ATOM 1274 C C . LEU A 1 155 ? -9.892 9.294 -33.290 1.00 82.88 155 LEU A C 1
ATOM 1276 O O . LEU A 1 155 ? -10.154 8.446 -34.142 1.00 82.88 155 LEU A O 1
ATOM 1280 N N . GLN A 1 156 ? -8.852 10.117 -33.412 1.00 81.12 156 GLN A N 1
ATOM 1281 C CA . GLN A 1 156 ? -7.783 9.916 -34.391 1.00 81.12 156 GLN A CA 1
ATOM 1282 C C . GLN A 1 156 ? -6.995 8.637 -34.070 1.00 81.12 156 GLN A C 1
ATOM 1284 O O . GLN A 1 156 ? -7.063 8.121 -32.957 1.00 81.12 156 GLN A O 1
ATOM 1289 N N . HIS A 1 157 ? -6.223 8.134 -35.038 1.00 75.81 157 HIS A N 1
ATOM 1290 C CA . HIS A 1 157 ? -5.477 6.874 -34.906 1.00 75.81 157 HIS A CA 1
ATOM 1291 C C . HIS A 1 157 ? -4.475 6.856 -33.733 1.00 75.81 157 HIS A C 1
ATOM 1293 O O . HIS A 1 157 ? -4.038 5.791 -33.313 1.00 75.81 157 HIS A O 1
ATOM 1299 N N . ASP A 1 158 ? -4.075 8.025 -33.225 1.00 74.25 158 ASP A N 1
ATOM 1300 C CA . ASP A 1 158 ? -3.185 8.182 -32.072 1.00 74.25 158 ASP A CA 1
ATOM 1301 C C . ASP A 1 158 ? -3.936 8.281 -30.729 1.00 74.25 158 ASP A C 1
ATOM 1303 O O . ASP A 1 158 ? -3.310 8.374 -29.672 1.00 74.25 158 ASP A O 1
ATOM 1307 N N . GLY A 1 159 ? -5.274 8.283 -30.763 1.00 71.81 159 GLY A N 1
ATOM 1308 C CA . GLY A 1 159 ? -6.164 8.377 -29.607 1.00 71.81 159 GLY A CA 1
ATOM 1309 C C . GLY A 1 159 ? -6.104 9.708 -28.853 1.00 71.81 159 GLY A C 1
ATOM 1310 O O . GLY A 1 159 ? -6.739 9.838 -27.807 1.00 71.81 159 GLY A O 1
ATOM 1311 N N . ALA A 1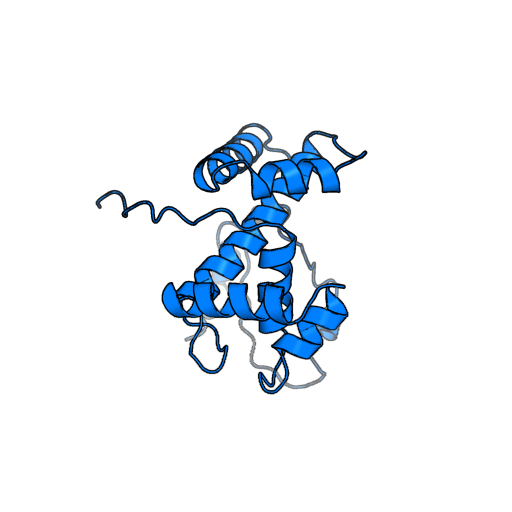 160 ? -5.339 10.692 -29.336 1.00 72.19 160 ALA A N 1
ATOM 1312 C CA . ALA A 1 160 ? -5.040 11.910 -28.586 1.00 72.19 160 ALA A CA 1
ATOM 1313 C C . ALA A 1 160 ? -6.078 13.017 -28.810 1.00 72.19 160 ALA A C 1
ATOM 1315 O O . ALA A 1 160 ? -6.242 13.900 -27.965 1.00 72.19 160 ALA A O 1
ATOM 1316 N N . LYS A 1 161 ? -6.762 12.996 -29.957 1.00 80.00 161 LYS A N 1
ATOM 1317 C CA . LYS A 1 161 ? -7.731 14.019 -30.363 1.00 80.00 161 LYS A CA 1
ATOM 1318 C C . LYS A 1 161 ? -8.953 13.388 -31.015 1.00 80.00 161 LYS A C 1
ATOM 1320 O O . LYS A 1 161 ? -8.873 12.308 -31.597 1.00 80.00 161 LYS A O 1
ATOM 1325 N N . ARG A 1 162 ? -10.078 14.103 -30.952 1.00 81.06 162 ARG A N 1
ATOM 1326 C CA . ARG A 1 162 ? -11.290 13.752 -31.700 1.00 81.06 162 ARG A CA 1
ATOM 1327 C C . ARG A 1 162 ? -11.012 13.817 -33.197 1.00 81.06 162 ARG A C 1
ATOM 1329 O O . ARG A 1 162 ? -10.366 14.748 -33.684 1.00 81.06 162 ARG A O 1
ATOM 1336 N N . SER A 1 163 ? -11.481 12.805 -33.910 1.00 83.00 163 SER A N 1
ATOM 1337 C CA . SER A 1 163 ? -11.432 12.753 -35.363 1.00 83.00 163 SER A CA 1
ATOM 1338 C C . SER A 1 163 ? -12.295 13.864 -35.952 1.00 83.00 163 SER A C 1
ATOM 1340 O O . SER A 1 163 ? -13.300 14.266 -35.374 1.00 83.00 163 SER A O 1
ATOM 1342 N N . MET A 1 164 ? -11.949 14.333 -37.149 1.00 85.12 164 MET A N 1
ATOM 1343 C CA . MET A 1 164 ? -12.816 15.253 -37.893 1.00 85.12 164 MET A CA 1
ATOM 1344 C C . MET A 1 164 ? -14.177 14.615 -38.214 1.00 85.12 164 MET A C 1
ATOM 1346 O O . MET A 1 164 ? -15.163 15.337 -38.326 1.00 85.12 164 MET A O 1
ATOM 1350 N N . ALA A 1 165 ? -14.233 13.279 -38.294 1.00 82.38 165 ALA A N 1
ATOM 1351 C CA . ALA A 1 165 ? -15.465 12.513 -38.467 1.00 82.38 165 ALA A CA 1
ATOM 1352 C C . ALA A 1 165 ? -16.397 12.572 -37.242 1.00 82.38 165 ALA A C 1
ATOM 1354 O O . ALA A 1 165 ? -17.600 12.397 -37.396 1.00 82.38 165 ALA A O 1
ATOM 1355 N N . ASP A 1 166 ? -15.868 12.877 -36.049 1.00 82.31 166 ASP A N 1
ATOM 1356 C CA . ASP A 1 166 ? -16.665 13.041 -34.823 1.00 82.31 166 ASP A CA 1
ATOM 1357 C C . ASP A 1 166 ? -17.674 14.192 -34.948 1.00 82.31 166 ASP A C 1
ATOM 1359 O O . ASP A 1 166 ? -18.739 14.169 -34.349 1.00 82.31 166 ASP A O 1
ATOM 1363 N N . ARG A 1 167 ? -17.376 15.185 -35.799 1.00 78.00 167 ARG A N 1
ATOM 1364 C CA . ARG A 1 167 ? -18.250 16.342 -36.052 1.00 78.00 167 ARG A CA 1
ATOM 1365 C C . ARG A 1 167 ? -19.539 15.993 -36.798 1.00 78.00 167 ARG A C 1
ATOM 1367 O O . ARG A 1 167 ? -20.394 16.860 -36.932 1.00 78.00 167 ARG A O 1
ATOM 1374 N N . GLY A 1 168 ? -19.649 14.775 -37.331 1.00 77.44 168 GLY A N 1
ATOM 1375 C CA . GLY A 1 168 ? -20.875 14.273 -37.951 1.00 77.44 168 GLY A CA 1
ATOM 1376 C C . GLY A 1 168 ? -21.910 13.764 -36.945 1.00 77.44 168 GLY A C 1
ATOM 1377 O O . GLY A 1 168 ? -23.014 13.428 -37.357 1.00 77.44 168 GLY A O 1
ATOM 1378 N N . PHE A 1 169 ? -21.562 13.699 -35.657 1.00 76.94 169 PHE A N 1
ATOM 1379 C CA . PHE A 1 169 ? -22.448 13.264 -34.582 1.00 76.94 169 PHE A CA 1
ATOM 1380 C C . PHE A 1 169 ? -22.891 14.463 -33.748 1.00 76.94 169 PHE A C 1
ATOM 1382 O O . PHE A 1 169 ? -22.129 15.413 -33.545 1.00 76.94 169 PHE A O 1
ATOM 1389 N N . GLU A 1 170 ? -24.131 14.425 -33.265 1.00 74.44 170 GLU A N 1
ATOM 1390 C CA . GLU A 1 170 ? -24.634 15.455 -32.364 1.00 74.44 170 GLU A CA 1
ATOM 1391 C C . GLU A 1 170 ? -23.872 15.396 -31.028 1.00 74.44 170 GLU A C 1
ATOM 1393 O O . GLU A 1 170 ? -23.670 14.307 -30.480 1.00 74.44 170 GLU A O 1
ATOM 1398 N N . PRO A 1 171 ? -23.408 16.541 -30.494 1.00 64.38 171 PRO A N 1
ATOM 1399 C CA . PRO A 1 171 ? -22.808 16.568 -29.175 1.00 64.38 171 PRO A CA 1
ATOM 1400 C C . PRO A 1 171 ? -23.863 16.193 -28.139 1.00 64.38 171 PRO A C 1
ATOM 1402 O O . PRO A 1 171 ? -24.965 16.736 -28.139 1.00 64.38 171 PRO A O 1
ATOM 1405 N N . VAL A 1 172 ? -23.498 15.292 -27.234 1.00 62.59 172 VAL A N 1
ATOM 1406 C CA . VAL A 1 172 ? -24.314 14.978 -26.061 1.00 62.59 172 VAL A CA 1
ATOM 1407 C C . VAL A 1 172 ? -24.402 16.247 -25.209 1.00 62.59 172 VAL A C 1
ATOM 1409 O O . VAL A 1 172 ? -23.363 16.844 -24.906 1.00 62.59 172 VAL A O 1
ATOM 1412 N N . ALA A 1 173 ? -25.629 16.682 -24.920 1.00 56.25 173 ALA A N 1
ATOM 1413 C CA . ALA A 1 173 ? -25.931 17.870 -24.121 1.00 56.25 173 ALA A CA 1
ATOM 1414 C C . ALA A 1 173 ? -25.550 17.696 -22.643 1.00 56.25 173 ALA A C 1
ATOM 1416 O O . ALA A 1 173 ? -25.626 16.553 -22.139 1.00 56.25 173 ALA A O 1
#

pLDDT: mean 83.65, std 16.0, range [32.66, 98.19]

Radius of gyration: 21.43 Å; chains: 1; bounding box: 47×43×57 Å

Sequence (173 aa):
MDRKEEYKIENLTMLQIQYLIELNKLEKKKGAVRMIAAKCGVNHSQVSRFFKKCIEEGELTESLDFTENGKRKLDWRCKMIRDVRDYLERSGITEGTEEVLKGMIENIDYIQLEKLVKSDRRMNPKTKMQKREDVITDIRDILEYGNHEVAVTILQHDGAKRSMADRGFEPVA

Organism: NCBI:txid39486

Secondary structure (DSSP, 8-state):
--------PPP--HHHHHHHHHHHH-S--TTHHHHHHHHHT--HHHHHHHHHHHHHTTSB-TTSPBPHHHHHHHHHHHHHHHHHHHHHHHTT--SSHHHHHHHHHHHS-HHHHHHHHHHHHHH-GGGS--------S-GGGTS-SS-------PBPTTSSSB-GGGGGSPPP-

Foldseek 3Di:
DDDPPPPQDAFDAPLLLQLLVQLVPDPALVCSLVVSCVVSVHDSVVSVVSVVVCCVVQQAPPRRHGDPVVVVSSVLLVVLLVLQLVVCVVVVNPPCSVVVSRCCRRPPGSVVSVVVSVVSCVVDVVNPDPPPPPVCVDPCVPDPPDDDDDDDFDADPVNPGTDPVRVVDDDDD